Protein AF-A0A427ARS9-F1 (afdb_monomer_lite)

Radius of gyration: 16.18 Å; chains: 1; bounding box: 54×15×41 Å

pLDDT: mean 79.79, std 15.95, range [43.94, 96.44]

InterPro domains:
  IPR000719 Protein kinase domain [PF00069] (10-58)
  IPR000719 Protein kinase domain [PS50011] (1-78)
  IPR008271 Serine/threonine-protein kinase, active site [PS00108] (24-36)
  IPR011009 Protein kinase-like domain superfamily [SSF56112] (7-74)

Structure (mmCIF, N/CA/C/O backbone):
data_AF-A0A427ARS9-F1
#
_entry.id   AF-A0A427ARS9-F1
#
loop_
_atom_site.group_PDB
_atom_site.id
_atom_site.type_symbol
_atom_site.label_atom_id
_atom_site.label_alt_id
_atom_site.label_comp_id
_atom_site.label_asym_id
_atom_site.label_entity_id
_atom_site.label_seq_id
_atom_site.pdbx_PDB_ins_code
_atom_site.Cartn_x
_atom_site.Cartn_y
_atom_site.Cartn_z
_atom_site.occupancy
_atom_site.B_iso_or_equiv
_atom_site.auth_seq_id
_atom_site.auth_comp_id
_atom_site.auth_asym_id
_atom_site.auth_atom_id
_atom_site.pdbx_PDB_model_num
ATOM 1 N N . MET A 1 1 ? 1.266 -11.344 1.616 1.00 46.22 1 MET A N 1
ATOM 2 C CA . MET A 1 1 ? 1.389 -10.336 2.692 1.00 46.22 1 MET A CA 1
ATOM 3 C C . MET A 1 1 ? 2.867 -10.124 2.960 1.00 46.22 1 MET A C 1
ATOM 5 O O . MET A 1 1 ? 3.513 -11.076 3.373 1.00 46.22 1 MET A O 1
ATOM 9 N N . ALA A 1 2 ? 3.402 -8.934 2.686 1.00 43.94 2 ALA A N 1
ATOM 10 C CA . ALA A 1 2 ? 4.766 -8.572 3.074 1.00 43.94 2 ALA A CA 1
ATOM 11 C C . ALA A 1 2 ? 4.733 -7.924 4.472 1.00 43.94 2 ALA A C 1
ATOM 13 O O . ALA A 1 2 ? 3.871 -7.087 4.742 1.00 43.94 2 ALA A O 1
ATOM 14 N N . PHE A 1 3 ? 5.611 -8.366 5.373 1.00 55.31 3 PHE A N 1
ATOM 15 C CA . PHE A 1 3 ? 5.778 -7.842 6.737 1.00 55.31 3 PHE A CA 1
ATOM 16 C C . PHE A 1 3 ? 7.014 -6.933 6.796 1.00 55.31 3 PHE A C 1
ATOM 18 O O . PHE A 1 3 ? 7.959 -7.220 6.071 1.00 55.31 3 PHE A O 1
ATOM 25 N N . LEU A 1 4 ? 7.030 -5.925 7.694 1.00 46.16 4 LEU A N 1
ATOM 26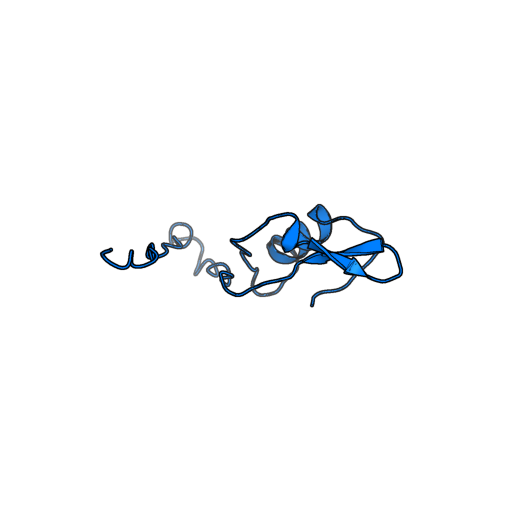 C CA . LEU A 1 4 ? 8.091 -5.662 8.703 1.00 46.16 4 LEU A CA 1
ATOM 27 C C . LEU A 1 4 ? 7.958 -4.255 9.358 1.00 46.16 4 LEU A C 1
ATOM 29 O O . LEU A 1 4 ? 8.214 -3.236 8.724 1.00 46.16 4 LEU A O 1
ATOM 33 N N . GLY A 1 5 ? 7.634 -4.219 10.662 1.00 47.97 5 GLY A N 1
ATOM 34 C CA . GLY A 1 5 ? 7.826 -3.068 11.577 1.00 47.97 5 GLY A CA 1
ATOM 35 C C . GLY A 1 5 ? 6.620 -2.128 11.822 1.00 47.97 5 GLY A C 1
ATOM 36 O O . GLY A 1 5 ? 5.651 -2.184 11.069 1.00 47.97 5 GLY A O 1
ATOM 37 N N . PRO A 1 6 ? 6.651 -1.274 12.880 1.00 49.88 6 PRO A N 1
ATOM 38 C CA . PRO A 1 6 ? 5.578 -0.344 13.285 1.00 49.88 6 PRO A CA 1
ATOM 39 C C . PRO A 1 6 ? 5.450 0.830 12.306 1.00 49.88 6 PRO A C 1
ATOM 41 O O . PRO A 1 6 ? 5.796 1.976 12.604 1.00 49.88 6 PRO A O 1
ATOM 44 N N . HIS A 1 7 ? 5.072 0.528 11.072 1.00 64.88 7 HIS A N 1
ATOM 45 C CA . HIS A 1 7 ? 5.221 1.442 9.956 1.00 64.88 7 HIS A CA 1
ATOM 46 C C . HIS A 1 7 ? 3.917 1.523 9.169 1.00 64.88 7 HIS A C 1
ATOM 48 O O . HIS A 1 7 ? 3.272 0.517 8.883 1.00 64.88 7 HIS A O 1
ATOM 54 N N . GLY A 1 8 ? 3.502 2.756 8.879 1.00 79.56 8 GLY A N 1
ATOM 55 C CA . GLY A 1 8 ? 2.273 3.038 8.148 1.00 79.56 8 GLY A CA 1
ATOM 56 C C . GLY A 1 8 ? 2.348 2.606 6.683 1.00 79.56 8 GLY A C 1
ATOM 57 O O . GLY A 1 8 ? 3.392 2.177 6.186 1.00 79.56 8 GLY A O 1
ATOM 58 N N . ALA A 1 9 ? 1.237 2.787 5.969 1.00 88.00 9 ALA A N 1
ATOM 59 C CA . ALA A 1 9 ? 1.078 2.400 4.566 1.00 88.00 9 ALA A CA 1
ATOM 60 C C . ALA A 1 9 ? 2.246 2.833 3.659 1.00 88.00 9 ALA A C 1
ATOM 62 O O . ALA A 1 9 ? 2.672 2.061 2.806 1.00 88.00 9 ALA A O 1
ATOM 63 N N . ALA A 1 10 ? 2.807 4.027 3.881 1.00 91.25 10 ALA A N 1
ATOM 64 C CA . ALA A 1 10 ? 3.920 4.561 3.097 1.00 91.25 10 ALA A CA 1
ATOM 65 C C . ALA A 1 10 ? 5.151 3.642 3.085 1.00 91.25 10 ALA A C 1
ATOM 67 O O . ALA A 1 10 ? 5.776 3.474 2.042 1.00 91.25 10 ALA A O 1
ATOM 68 N N . ARG A 1 11 ? 5.478 2.999 4.212 1.00 90.25 11 ARG A N 1
ATOM 69 C CA . ARG A 1 11 ? 6.616 2.073 4.276 1.00 90.25 11 ARG A CA 1
ATOM 70 C C . ARG A 1 11 ? 6.321 0.770 3.545 1.00 90.25 11 ARG A C 1
ATOM 72 O O . ARG A 1 11 ? 7.181 0.288 2.821 1.00 90.25 11 ARG A O 1
ATOM 79 N N . GLY A 1 12 ? 5.103 0.244 3.676 1.00 90.25 12 GLY A N 1
ATOM 80 C CA . GLY A 1 12 ? 4.666 -0.911 2.890 1.00 90.25 12 GLY A CA 1
ATOM 81 C C . GLY A 1 12 ? 4.740 -0.640 1.385 1.00 90.25 12 GLY A C 1
ATOM 82 O O . GLY A 1 12 ? 5.205 -1.488 0.635 1.00 90.25 12 GLY A O 1
ATOM 83 N N . ILE A 1 13 ? 4.356 0.564 0.950 1.00 92.94 13 ILE A N 1
ATOM 84 C CA . ILE A 1 13 ? 4.447 0.990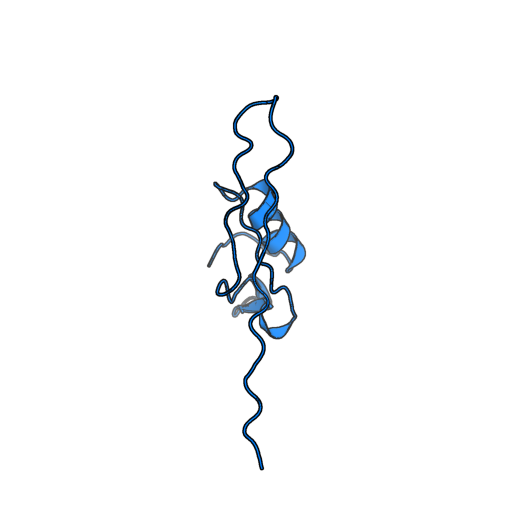 -0.455 1.00 92.94 13 ILE A CA 1
ATOM 85 C C . ILE A 1 13 ? 5.908 1.157 -0.890 1.00 92.94 13 ILE A C 1
ATOM 87 O O . ILE A 1 13 ? 6.278 0.672 -1.955 1.00 92.94 13 ILE A O 1
ATOM 91 N N . SER A 1 14 ? 6.748 1.795 -0.069 1.00 93.50 14 SER A N 1
ATOM 92 C CA . SER A 1 14 ? 8.182 1.938 -0.356 1.00 93.50 14 SER A CA 1
ATOM 93 C C . SER A 1 14 ? 8.838 0.576 -0.547 1.00 93.50 14 SER A C 1
ATOM 95 O O . SER A 1 14 ? 9.513 0.369 -1.547 1.00 93.50 14 SER A O 1
ATOM 97 N N . TYR A 1 15 ? 8.564 -0.372 0.354 1.00 93.25 15 TYR A N 1
ATOM 98 C CA . TYR A 1 15 ? 9.096 -1.729 0.274 1.00 93.25 15 TYR A CA 1
ATOM 99 C C . TYR A 1 15 ? 8.771 -2.384 -1.073 1.00 93.25 15 TYR A C 1
ATOM 101 O O . TYR A 1 15 ? 9.662 -2.916 -1.730 1.00 93.25 15 TYR A O 1
ATOM 109 N N . LEU A 1 16 ? 7.515 -2.291 -1.529 1.00 93.06 16 LEU A N 1
ATOM 110 C CA . LEU A 1 16 ? 7.112 -2.844 -2.825 1.00 93.06 16 LEU A CA 1
ATOM 111 C C . LEU A 1 16 ? 7.909 -2.248 -3.992 1.00 93.06 16 LEU A C 1
ATOM 113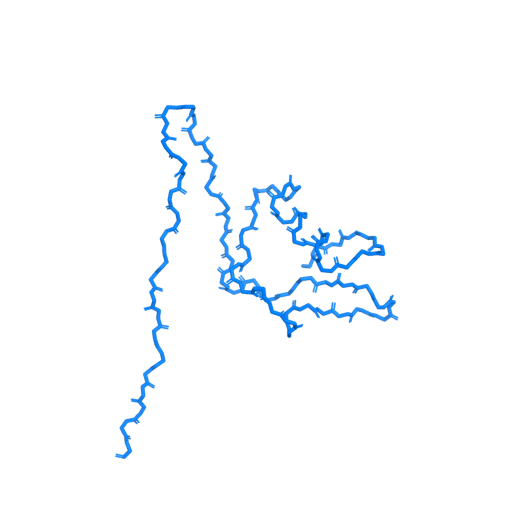 O O . LEU A 1 16 ? 8.184 -2.958 -4.951 1.00 93.06 16 LEU A O 1
ATOM 117 N N . HIS A 1 17 ? 8.280 -0.971 -3.929 1.00 92.56 17 HIS A N 1
ATOM 118 C CA . HIS A 1 17 ? 8.978 -0.295 -5.024 1.00 92.56 17 HIS A CA 1
ATOM 119 C C . HIS A 1 17 ? 10.502 -0.442 -4.984 1.00 92.56 17 HIS A C 1
ATOM 121 O O . HIS A 1 17 ? 11.127 -0.355 -6.036 1.00 92.56 17 HIS A O 1
ATOM 127 N N . THR A 1 18 ? 11.102 -0.595 -3.802 1.00 90.06 18 THR A N 1
ATOM 128 C CA . THR A 1 18 ? 12.562 -0.466 -3.644 1.00 90.06 18 THR A CA 1
ATOM 129 C C . THR A 1 18 ? 13.246 -1.696 -3.070 1.00 90.06 18 THR A C 1
ATOM 131 O O . THR A 1 18 ? 14.447 -1.848 -3.255 1.00 90.06 18 THR A O 1
ATOM 134 N N . GLU A 1 19 ? 12.520 -2.537 -2.333 1.00 91.00 19 GLU A N 1
ATOM 135 C CA . GLU A 1 19 ? 13.097 -3.668 -1.591 1.00 91.00 19 GLU A CA 1
ATOM 136 C C . GLU A 1 19 ? 12.562 -5.025 -2.066 1.00 91.00 19 GLU A C 1
ATOM 138 O O . GLU A 1 19 ? 13.240 -6.037 -1.908 1.00 91.00 19 GLU A O 1
ATOM 143 N N . ALA A 1 20 ? 11.354 -5.070 -2.636 1.00 90.94 20 ALA A N 1
ATOM 144 C CA . ALA A 1 20 ? 10.835 -6.273 -3.271 1.00 90.94 20 ALA A CA 1
ATOM 145 C C . ALA A 1 20 ? 11.644 -6.604 -4.533 1.00 90.94 20 ALA A C 1
ATOM 147 O O . ALA A 1 20 ? 11.957 -5.712 -5.321 1.00 90.94 20 ALA A O 1
ATOM 148 N N . ASP A 1 21 ? 11.934 -7.890 -4.733 1.00 88.25 21 ASP A N 1
ATOM 149 C CA . ASP A 1 21 ? 12.675 -8.381 -5.892 1.00 88.25 21 ASP A CA 1
ATOM 150 C C . ASP A 1 21 ? 11.867 -9.460 -6.644 1.00 88.25 21 ASP A C 1
ATOM 152 O O . ASP A 1 21 ? 11.615 -10.535 -6.085 1.00 88.25 21 ASP A O 1
ATOM 156 N N . PRO A 1 22 ? 11.412 -9.185 -7.883 1.00 90.06 22 PRO A N 1
ATOM 157 C CA . PRO A 1 22 ? 11.489 -7.890 -8.567 1.00 90.06 22 PRO A CA 1
ATOM 158 C C . PRO A 1 22 ? 10.527 -6.854 -7.945 1.00 90.06 22 PRO A C 1
ATOM 160 O O . PRO A 1 22 ? 9.539 -7.244 -7.307 1.00 90.06 22 PRO A O 1
ATOM 163 N N . PRO A 1 23 ? 10.755 -5.540 -8.155 1.00 92.19 23 PRO A N 1
ATOM 164 C CA . PRO A 1 23 ? 9.867 -4.509 -7.628 1.00 92.19 23 PRO A CA 1
ATOM 165 C C . PRO A 1 23 ? 8.422 -4.688 -8.106 1.00 92.19 23 PRO A C 1
ATOM 167 O O . PRO A 1 23 ? 8.165 -5.229 -9.181 1.00 92.19 23 PRO A O 1
ATOM 170 N N . ILE A 1 24 ? 7.455 -4.227 -7.317 1.00 93.88 24 ILE A N 1
ATOM 171 C CA . ILE A 1 24 ? 6.023 -4.452 -7.537 1.00 93.88 24 ILE A CA 1
ATOM 172 C C . ILE A 1 24 ? 5.282 -3.116 -7.578 1.00 93.88 24 ILE A C 1
ATOM 174 O O . ILE A 1 24 ? 5.208 -2.399 -6.585 1.00 93.88 24 ILE A O 1
ATOM 178 N N . PHE A 1 25 ? 4.615 -2.826 -8.691 1.00 93.81 25 PHE A N 1
ATOM 179 C CA . PHE A 1 25 ? 3.645 -1.738 -8.785 1.00 93.81 25 PHE A CA 1
ATOM 180 C C . PHE A 1 25 ? 2.262 -2.228 -8.354 1.00 93.81 25 PHE A C 1
ATOM 182 O O . PHE A 1 25 ? 1.651 -3.036 -9.052 1.00 93.81 25 PHE A O 1
ATOM 189 N N . HIS A 1 26 ? 1.741 -1.713 -7.233 1.00 94.69 26 HIS A N 1
ATOM 190 C CA . HIS A 1 26 ? 0.447 -2.143 -6.679 1.00 94.69 26 HIS A CA 1
ATOM 191 C C . HIS A 1 26 ? -0.764 -1.742 -7.541 1.00 94.69 26 HIS A C 1
ATO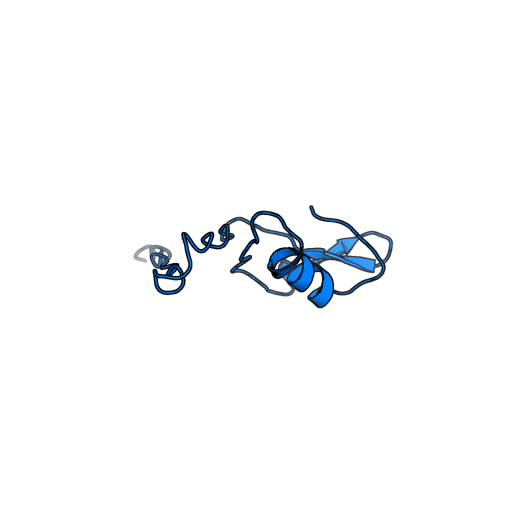M 193 O O . HIS A 1 26 ? -1.722 -2.492 -7.688 1.00 94.69 26 HIS A O 1
ATOM 199 N N . ARG A 1 27 ? -0.728 -0.530 -8.115 1.00 94.44 27 ARG A N 1
ATOM 200 C CA . ARG A 1 27 ? -1.745 0.051 -9.022 1.00 94.44 27 ARG A CA 1
ATOM 201 C C . ARG A 1 27 ? -3.161 0.264 -8.455 1.00 94.44 27 ARG A C 1
ATOM 203 O O . ARG A 1 27 ? -3.946 0.935 -9.112 1.00 94.44 27 ARG A O 1
ATOM 210 N N . ASP A 1 28 ? -3.465 -0.217 -7.251 1.00 95.12 28 ASP A N 1
ATOM 211 C CA . ASP A 1 28 ? -4.744 0.028 -6.554 1.00 95.12 28 ASP A CA 1
ATOM 212 C C . ASP A 1 28 ? -4.547 0.451 -5.085 1.00 95.12 28 ASP A C 1
ATOM 214 O O . ASP A 1 28 ? -4.934 -0.250 -4.146 1.00 95.12 28 ASP A O 1
ATOM 218 N N . ILE A 1 29 ? -3.844 1.568 -4.866 1.00 94.94 29 ILE A N 1
ATOM 219 C CA . ILE A 1 29 ? -3.615 2.110 -3.518 1.00 94.94 29 ILE A CA 1
ATOM 220 C C . ILE A 1 29 ? -4.829 2.935 -3.083 1.00 94.94 29 ILE A C 1
ATOM 222 O O . ILE A 1 29 ? -5.081 4.019 -3.603 1.00 94.94 29 ILE A O 1
ATOM 226 N N . LYS A 1 30 ? -5.557 2.422 -2.089 1.00 94.50 30 LYS A N 1
ATOM 227 C CA . LYS A 1 30 ? -6.726 3.057 -1.465 1.00 94.50 30 LYS A CA 1
ATOM 228 C C . LYS A 1 30 ? -6.877 2.592 -0.019 1.00 94.50 30 LYS A C 1
ATOM 230 O O . LYS A 1 30 ? -6.374 1.532 0.342 1.00 94.50 30 LYS A O 1
ATOM 235 N N . ALA A 1 31 ? -7.597 3.355 0.804 1.00 93.81 31 ALA A N 1
ATOM 236 C CA . ALA A 1 31 ? -7.733 3.068 2.236 1.00 93.81 31 ALA A CA 1
ATOM 237 C C . ALA A 1 31 ? -8.305 1.666 2.526 1.00 93.81 31 ALA A C 1
ATOM 239 O O . ALA A 1 31 ? -7.826 0.998 3.433 1.00 93.81 31 ALA A O 1
ATOM 240 N N . SER A 1 32 ? -9.257 1.179 1.719 1.00 96.44 32 SER A N 1
ATOM 241 C CA . SER A 1 32 ? -9.825 -0.174 1.869 1.00 96.44 32 SER A CA 1
ATOM 242 C C . SER A 1 32 ? -8.816 -1.303 1.619 1.00 96.44 32 SER A C 1
ATOM 244 O O . SER A 1 32 ? -9.055 -2.429 2.041 1.00 96.44 32 SER A O 1
ATOM 246 N N . ASN A 1 33 ? -7.700 -1.004 0.947 1.00 96.38 33 ASN A N 1
ATOM 247 C CA . ASN A 1 33 ? -6.622 -1.946 0.636 1.00 96.38 33 ASN A CA 1
ATOM 248 C C . ASN A 1 33 ? -5.436 -1.808 1.609 1.00 96.38 33 ASN A C 1
ATOM 250 O O . ASN A 1 33 ? -4.434 -2.509 1.474 1.00 96.38 33 ASN A O 1
ATOM 254 N N . ILE A 1 34 ? -5.539 -0.922 2.605 1.00 94.88 34 ILE A N 1
ATOM 255 C CA . ILE A 1 34 ? -4.595 -0.822 3.718 1.00 94.88 34 ILE A CA 1
ATOM 256 C C . ILE A 1 34 ? -5.256 -1.444 4.945 1.00 94.88 34 ILE A C 1
ATOM 258 O O . ILE A 1 34 ? -6.052 -0.816 5.639 1.00 94.88 34 ILE A O 1
ATOM 262 N N . LEU A 1 35 ? -4.924 -2.703 5.209 1.00 94.44 35 LEU A N 1
ATOM 263 C CA . LEU A 1 35 ? -5.452 -3.438 6.351 1.00 94.44 35 LEU A CA 1
ATOM 264 C C . LEU A 1 35 ? -4.645 -3.123 7.607 1.00 94.44 35 LEU A C 1
ATOM 266 O O . LEU A 1 35 ? -3.451 -2.838 7.537 1.00 94.44 35 LEU A O 1
ATOM 270 N N . LEU A 1 36 ? -5.290 -3.234 8.763 1.00 92.56 36 LEU A N 1
ATOM 271 C CA . LEU A 1 36 ? -4.644 -3.140 10.066 1.00 92.56 36 LEU A CA 1
ATOM 272 C C . LEU A 1 36 ? -4.723 -4.503 10.747 1.00 92.56 36 LEU A C 1
ATOM 274 O O . LEU A 1 36 ? -5.772 -5.146 10.733 1.00 92.56 36 LEU A O 1
ATOM 278 N N . ASP A 1 37 ? -3.616 -4.956 11.328 1.00 88.81 37 ASP A N 1
ATOM 279 C CA . ASP A 1 37 ? -3.645 -6.123 12.209 1.00 88.81 37 ASP A CA 1
ATOM 280 C C . ASP A 1 37 ? -3.979 -5.745 13.663 1.00 88.81 37 ASP A C 1
ATOM 282 O O . ASP A 1 37 ? -4.232 -4.584 13.984 1.00 88.81 37 ASP A O 1
ATOM 286 N N . SER A 1 38 ? -3.980 -6.732 14.565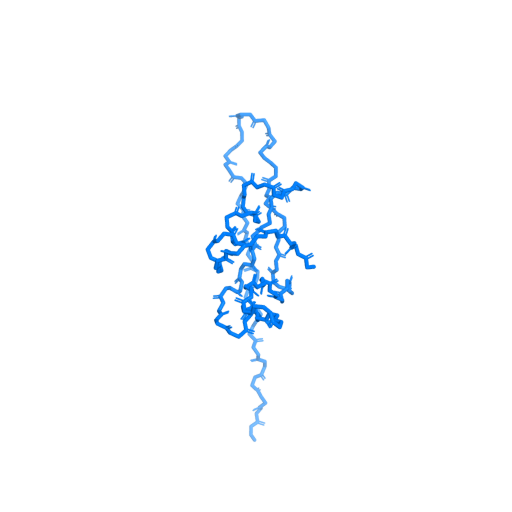 1.00 92.12 38 SER A N 1
ATOM 287 C CA . SER A 1 38 ? -4.322 -6.544 15.983 1.00 92.12 38 SER A CA 1
ATOM 288 C C . SER A 1 38 ? -3.396 -5.586 16.739 1.00 92.12 38 SER A C 1
ATOM 290 O O . SER A 1 38 ? -3.727 -5.169 17.846 1.00 92.12 38 SER A O 1
ATOM 292 N N . LYS A 1 39 ? -2.248 -5.221 16.157 1.00 90.38 39 LYS A N 1
ATOM 293 C CA . LYS A 1 39 ? -1.300 -4.247 16.708 1.00 90.38 39 LYS A CA 1
ATOM 294 C C . LYS A 1 39 ? -1.375 -2.901 15.983 1.00 90.38 39 LYS A C 1
ATOM 296 O O . LYS A 1 39 ? -0.432 -2.120 16.077 1.00 90.38 39 LYS A O 1
ATOM 301 N N . PHE A 1 40 ? -2.448 -2.646 15.228 1.00 87.50 40 PHE A N 1
ATOM 302 C CA . PHE A 1 40 ? -2.606 -1.465 14.373 1.00 87.50 40 PHE A CA 1
ATOM 303 C C . PHE A 1 40 ? -1.453 -1.275 13.375 1.00 87.50 40 PHE A C 1
ATOM 305 O O . PHE A 1 40 ? -1.156 -0.159 12.950 1.00 87.50 40 PHE A O 1
ATOM 312 N N . THR A 1 41 ? -0.794 -2.366 12.975 1.00 87.75 41 THR A N 1
ATOM 313 C CA . THR A 1 41 ? 0.251 -2.309 11.951 1.00 87.75 41 THR A CA 1
ATOM 314 C C . THR A 1 41 ? -0.390 -2.371 10.571 1.00 87.75 41 THR A C 1
ATOM 316 O O . THR A 1 41 ? -1.206 -3.256 10.301 1.00 87.75 41 THR A O 1
ATOM 319 N N . ALA A 1 42 ? -0.011 -1.438 9.696 1.00 90.06 42 ALA A N 1
ATOM 320 C CA . ALA A 1 42 ? -0.539 -1.353 8.342 1.00 90.06 42 ALA A CA 1
ATOM 321 C C . ALA A 1 42 ? 0.022 -2.455 7.434 1.00 90.06 42 ALA A C 1
ATOM 323 O O . ALA A 1 42 ? 1.220 -2.739 7.438 1.00 90.06 42 ALA A O 1
ATOM 324 N N . LYS A 1 43 ? -0.849 -3.049 6.615 1.00 91.12 43 LYS A N 1
ATOM 325 C CA . LYS A 1 43 ? -0.525 -4.078 5.621 1.00 91.12 43 LYS A CA 1
ATOM 326 C C . LYS A 1 43 ? -1.183 -3.734 4.296 1.00 91.12 43 LYS A C 1
ATOM 328 O O . LYS A 1 43 ? -2.394 -3.547 4.235 1.00 91.12 43 LYS A O 1
ATOM 333 N N . VAL A 1 44 ? -0.385 -3.682 3.236 1.00 94.12 44 VAL A N 1
ATOM 334 C CA . VAL A 1 44 ? -0.888 -3.492 1.871 1.00 94.12 44 VAL A CA 1
ATOM 335 C C . VAL A 1 44 ? -1.526 -4.803 1.392 1.00 94.12 44 VAL A C 1
ATOM 337 O O . VAL A 1 44 ? -0.930 -5.876 1.545 1.00 94.12 44 VAL A O 1
ATOM 340 N N . ALA A 1 45 ? -2.742 -4.727 0.857 1.00 94.81 45 ALA A N 1
ATOM 341 C CA . ALA A 1 45 ? -3.547 -5.855 0.397 1.00 94.81 45 ALA A CA 1
ATOM 342 C C . ALA A 1 45 ? -4.163 -5.588 -0.987 1.00 94.81 45 ALA A C 1
ATOM 344 O O . ALA A 1 45 ? -4.142 -4.464 -1.463 1.00 94.81 45 ALA A O 1
ATOM 345 N N . ASP A 1 46 ? -4.758 -6.629 -1.578 1.00 95.12 46 ASP A N 1
ATOM 346 C CA . ASP A 1 46 ? -5.381 -6.625 -2.911 1.00 95.12 46 ASP A CA 1
ATOM 347 C C . ASP A 1 46 ? -4.412 -6.336 -4.071 1.00 95.12 46 ASP A C 1
ATOM 349 O O . ASP A 1 46 ? -4.381 -5.272 -4.681 1.00 95.12 46 ASP A O 1
ATOM 353 N N . PHE A 1 47 ? -3.640 -7.366 -4.419 1.00 94.88 47 PHE A N 1
ATOM 354 C CA . PHE A 1 47 ? -2.679 -7.326 -5.518 1.00 94.88 47 PHE A CA 1
ATOM 355 C C . PHE A 1 47 ? -3.305 -7.700 -6.875 1.00 94.88 47 PHE A C 1
ATOM 357 O O . PHE A 1 47 ? -2.574 -8.024 -7.811 1.00 94.88 47 PHE A O 1
ATOM 364 N N . GLY A 1 48 ? -4.638 -7.679 -7.010 1.00 94.81 48 GLY A N 1
ATOM 365 C CA . GLY A 1 48 ? -5.330 -8.116 -8.231 1.00 94.81 48 GLY A CA 1
ATOM 366 C C . GLY A 1 48 ? -4.985 -7.287 -9.476 1.00 94.81 48 GLY A C 1
ATOM 367 O O . GLY A 1 48 ? -5.044 -7.790 -10.598 1.00 94.81 48 GLY A O 1
ATOM 368 N N . LEU A 1 49 ? -4.577 -6.028 -9.282 1.00 93.06 49 LEU A N 1
ATOM 369 C CA . LEU A 1 49 ? -4.105 -5.134 -10.345 1.00 93.06 49 LEU A CA 1
ATOM 370 C C . LEU A 1 49 ? -2.580 -4.965 -10.366 1.00 93.06 49 LEU A C 1
ATOM 372 O O . LEU A 1 49 ? -2.064 -4.254 -11.236 1.00 93.06 49 LEU A O 1
ATOM 376 N N . SER A 1 50 ? -1.856 -5.624 -9.464 1.00 94.50 50 SER A N 1
ATOM 377 C CA . SER A 1 50 ? -0.415 -5.451 -9.328 1.00 94.50 50 SER A CA 1
ATOM 378 C C . SER A 1 50 ? 0.350 -5.976 -10.539 1.00 94.50 50 SER A C 1
ATOM 380 O O . SER A 1 50 ? -0.079 -6.895 -11.242 1.00 94.50 50 SER A O 1
ATOM 382 N N . ARG A 1 51 ? 1.511 -5.377 -10.798 1.00 92.94 51 ARG A N 1
ATOM 383 C CA . ARG A 1 51 ? 2.447 -5.798 -11.845 1.00 92.94 51 ARG A CA 1
ATOM 384 C C . ARG A 1 51 ? 3.861 -5.780 -11.294 1.00 92.94 51 ARG A C 1
ATOM 386 O O . ARG A 1 51 ? 4.197 -4.892 -10.518 1.00 92.94 51 ARG A O 1
ATOM 393 N N . LEU A 1 52 ? 4.676 -6.738 -11.716 1.00 91.69 52 LEU A N 1
ATOM 394 C CA . LEU A 1 52 ? 6.117 -6.637 -11.525 1.00 91.69 52 LEU A CA 1
ATOM 395 C C . LEU A 1 52 ? 6.617 -5.456 -12.359 1.00 91.69 52 LEU A C 1
ATOM 397 O O . LEU A 1 52 ? 6.152 -5.251 -13.486 1.00 91.69 52 LEU A O 1
ATOM 401 N N . ALA A 1 53 ? 7.507 -4.660 -11.785 1.00 85.88 53 ALA A N 1
ATOM 402 C CA . ALA A 1 53 ? 8.189 -3.614 -12.511 1.00 85.88 53 ALA A CA 1
ATOM 403 C C . ALA A 1 53 ? 9.019 -4.258 -13.633 1.00 85.88 53 ALA A C 1
ATOM 405 O O . ALA A 1 53 ? 9.601 -5.328 -13.423 1.00 85.88 53 ALA A O 1
ATOM 406 N N . PRO A 1 54 ? 9.069 -3.641 -14.825 1.00 75.75 54 PRO A N 1
ATOM 407 C CA . PRO A 1 54 ? 9.979 -4.087 -15.860 1.00 75.75 54 PRO A CA 1
ATOM 408 C C . PRO A 1 54 ? 11.403 -4.015 -15.320 1.00 75.75 54 PRO A C 1
ATOM 410 O O . PRO A 1 54 ? 11.822 -2.986 -14.788 1.00 75.75 54 PRO A O 1
ATOM 413 N N . ILE A 1 55 ? 12.134 -5.116 -15.458 1.00 69.31 55 ILE A N 1
ATOM 414 C CA . ILE A 1 55 ? 13.573 -5.120 -15.226 1.00 69.31 55 ILE A CA 1
ATOM 415 C C . ILE A 1 55 ? 14.165 -4.251 -16.344 1.00 69.31 55 ILE A C 1
ATOM 417 O O . ILE A 1 55 ? 13.832 -4.493 -17.507 1.00 69.31 55 ILE A O 1
ATOM 421 N N . PRO A 1 56 ? 14.972 -3.217 -16.050 1.00 61.94 56 PRO A N 1
ATOM 422 C CA . PRO A 1 56 ? 15.683 -2.505 -17.099 1.00 61.94 56 PRO A CA 1
ATOM 423 C C . PRO A 1 56 ? 16.653 -3.487 -17.765 1.00 61.94 56 PRO A C 1
ATOM 425 O O . PRO A 1 56 ? 17.688 -3.846 -17.206 1.00 61.94 56 PRO A O 1
ATOM 428 N N . GLU A 1 57 ? 16.281 -3.983 -18.943 1.00 59.16 57 GLU A N 1
ATOM 429 C CA . GLU A 1 57 ? 17.155 -4.801 -19.776 1.00 59.16 57 GLU A CA 1
ATOM 430 C C . GLU A 1 57 ? 18.213 -3.892 -20.405 1.00 59.16 57 GLU A C 1
ATOM 432 O O . GLU A 1 57 ? 18.012 -3.350 -21.487 1.00 59.16 57 GLU A O 1
ATOM 437 N N . SER A 1 58 ? 19.351 -3.749 -19.716 1.00 61.06 58 SER A N 1
ATOM 438 C CA . SER A 1 58 ? 20.553 -3.007 -20.135 1.00 61.06 58 SER A CA 1
ATOM 439 C C . SER A 1 58 ? 20.357 -1.505 -20.418 1.00 61.06 58 SER A C 1
ATOM 441 O O . SER A 1 58 ? 19.300 -1.037 -20.825 1.00 61.06 58 SER A O 1
ATOM 443 N N . GLU A 1 59 ? 21.409 -0.725 -20.175 1.00 58.03 59 GLU A N 1
ATOM 444 C CA . GLU A 1 59 ? 21.406 0.751 -20.143 1.00 58.03 59 GLU A CA 1
ATOM 445 C C . GLU A 1 59 ? 21.017 1.455 -21.467 1.00 58.03 59 GLU A C 1
ATOM 447 O O . GLU A 1 59 ? 20.902 2.676 -21.487 1.00 58.03 59 GLU A O 1
ATOM 452 N N . ASP A 1 60 ? 20.757 0.716 -22.552 1.00 57.94 60 ASP A N 1
ATOM 453 C CA . ASP A 1 60 ? 20.473 1.263 -23.890 1.00 57.94 60 ASP A CA 1
ATOM 454 C C . ASP A 1 60 ? 18.989 1.240 -24.307 1.00 57.94 60 ASP A C 1
ATOM 456 O O . ASP A 1 60 ? 18.643 1.738 -25.381 1.00 57.94 60 ASP A O 1
ATOM 460 N N . THR A 1 61 ? 18.079 0.714 -23.478 1.00 53.22 61 THR A N 1
ATOM 461 C CA . THR A 1 61 ? 16.642 0.695 -23.810 1.00 53.22 61 THR A CA 1
ATOM 462 C C . THR A 1 61 ? 15.847 1.550 -22.826 1.00 53.22 61 THR A C 1
ATOM 464 O O . THR A 1 61 ? 15.920 1.360 -21.616 1.00 53.22 61 THR A O 1
ATOM 467 N N . ALA A 1 62 ? 15.082 2.514 -23.354 1.00 58.09 62 ALA A N 1
ATOM 468 C CA . ALA A 1 62 ? 14.209 3.408 -22.588 1.00 58.09 62 ALA A CA 1
ATOM 469 C C . ALA A 1 62 ? 13.387 2.650 -21.518 1.00 58.09 62 ALA A C 1
ATOM 471 O O . ALA A 1 62 ? 12.987 1.509 -21.769 1.00 58.09 62 ALA A O 1
ATOM 472 N N . PRO A 1 63 ? 13.101 3.264 -20.348 1.00 59.69 63 PRO A N 1
ATOM 473 C CA . PRO A 1 63 ? 12.433 2.593 -19.234 1.00 59.69 63 PRO A CA 1
ATOM 474 C C . PRO A 1 63 ? 11.179 1.855 -19.708 1.00 59.69 63 PRO A C 1
ATOM 476 O O . PRO A 1 63 ? 10.321 2.444 -20.369 1.00 59.69 63 PRO A O 1
ATOM 479 N N . GLY A 1 64 ? 11.098 0.561 -19.379 1.00 62.06 64 GLY A N 1
ATOM 480 C CA . GLY A 1 64 ? 10.036 -0.331 -19.835 1.00 62.06 64 GLY A CA 1
ATOM 481 C C . GLY A 1 64 ? 8.656 0.272 -19.578 1.00 62.06 64 GLY A C 1
ATOM 482 O O . GLY A 1 64 ? 8.225 0.442 -18.438 1.00 62.06 64 GLY A O 1
ATOM 483 N N . HIS A 1 65 ? 7.955 0.633 -20.649 1.00 64.25 65 HIS A N 1
ATOM 484 C CA . HIS A 1 65 ? 6.626 1.215 -20.553 1.00 64.25 65 HIS A CA 1
ATOM 485 C C . HIS A 1 65 ? 5.607 0.136 -20.161 1.00 64.25 65 HIS A C 1
ATOM 487 O O . HIS A 1 65 ? 5.417 -0.843 -20.882 1.00 64.25 65 HIS A O 1
ATOM 493 N N . VAL A 1 66 ? 4.909 0.324 -19.037 1.00 64.88 66 VAL A N 1
ATOM 494 C CA . VAL A 1 66 ? 3.813 -0.563 -18.615 1.00 64.88 66 VAL A CA 1
ATOM 495 C C . VAL A 1 66 ? 2.476 0.058 -19.017 1.00 64.88 66 VAL A C 1
ATOM 497 O O . VAL A 1 66 ? 1.979 0.970 -18.361 1.00 64.88 66 VAL A O 1
ATOM 500 N N . SER A 1 67 ? 1.878 -0.464 -20.088 1.00 68.75 67 SER A N 1
ATOM 501 C CA . SER A 1 67 ? 0.535 -0.098 -20.557 1.00 68.75 67 SER A CA 1
ATOM 502 C C . SER A 1 67 ? -0.510 -1.091 -20.057 1.00 68.75 67 SER A C 1
ATOM 504 O O . SER A 1 67 ? -0.269 -2.299 -20.027 1.00 68.75 67 SER A O 1
ATOM 506 N N . THR A 1 68 ? -1.696 -0.612 -19.669 1.00 67.31 68 THR A N 1
ATOM 507 C CA . THR A 1 68 ? -2.773 -1.482 -19.173 1.00 67.31 68 THR A CA 1
ATOM 508 C C . THR A 1 68 ? -4.073 -1.223 -19.911 1.00 67.31 68 THR A C 1
ATOM 510 O O . THR A 1 68 ? -4.508 -0.081 -20.001 1.00 67.31 68 THR A O 1
ATOM 513 N N . VAL A 1 69 ? -4.709 -2.288 -20.402 1.00 75.94 69 VAL A N 1
ATOM 514 C CA . VAL A 1 69 ? -6.012 -2.208 -21.073 1.00 75.94 69 VAL A CA 1
ATOM 515 C C . VAL A 1 69 ? -7.081 -1.778 -20.069 1.00 75.94 69 VAL A C 1
ATOM 517 O O . VAL A 1 69 ? -7.220 -2.391 -19.007 1.00 75.94 69 VAL A O 1
ATOM 520 N N . VAL A 1 70 ? -7.854 -0.747 -20.412 1.00 70.25 70 VAL A N 1
ATOM 521 C CA . VAL A 1 70 ? -9.023 -0.327 -19.633 1.00 70.25 70 VAL A CA 1
ATOM 522 C C . VAL A 1 70 ? -10.120 -1.378 -19.815 1.00 70.25 70 VAL A C 1
ATOM 524 O O . VAL A 1 70 ? -10.671 -1.522 -20.903 1.00 70.25 70 VAL A O 1
ATOM 527 N N . LYS A 1 71 ? -10.441 -2.133 -18.759 1.00 68.81 71 LYS A N 1
ATOM 528 C CA . LYS A 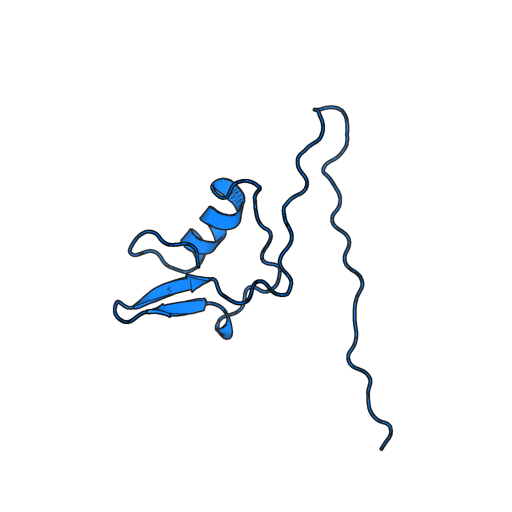1 71 ? -11.651 -2.966 -18.717 1.00 68.81 71 LYS A CA 1
ATOM 529 C C . LYS A 1 71 ? -12.756 -2.169 -18.028 1.00 68.81 71 LYS A C 1
ATOM 531 O O . LYS A 1 71 ? -12.701 -1.972 -16.820 1.00 68.81 71 LYS A O 1
ATOM 536 N N . GLY A 1 72 ? -13.721 -1.681 -18.805 1.00 75.06 72 GLY A N 1
ATOM 537 C CA . GLY A 1 72 ? -14.951 -1.096 -18.270 1.00 75.06 72 GLY A CA 1
ATOM 538 C C . GLY A 1 72 ? -15.920 -2.177 -17.782 1.00 75.06 72 GLY A C 1
ATOM 539 O O . GLY A 1 72 ? -15.869 -3.318 -18.244 1.00 75.06 72 GLY A O 1
ATOM 540 N N . THR A 1 73 ? -16.809 -1.819 -16.858 1.00 73.06 73 THR A N 1
ATOM 541 C CA . THR A 1 73 ? -17.914 -2.689 -16.434 1.00 73.06 73 THR A CA 1
ATOM 542 C C . THR A 1 73 ? -19.033 -2.625 -17.479 1.00 73.06 73 THR A C 1
ATOM 544 O O . THR A 1 73 ? -19.438 -1.516 -17.837 1.00 73.06 73 THR A O 1
ATOM 547 N N . PRO A 1 74 ? -19.554 -3.760 -17.986 1.00 67.00 74 PRO A N 1
ATOM 548 C CA . PRO A 1 74 ? -20.698 -3.736 -18.889 1.00 67.00 74 PRO A CA 1
ATOM 549 C C . PRO A 1 74 ? -21.929 -3.196 -18.150 1.00 67.00 74 PRO A C 1
ATOM 551 O O . PRO A 1 74 ? -22.318 -3.718 -17.106 1.00 67.00 74 PRO A O 1
ATOM 554 N N . VAL A 1 75 ? -22.533 -2.135 -18.687 1.00 70.31 75 VAL A N 1
ATOM 555 C CA . VAL A 1 75 ? -23.848 -1.658 -18.248 1.00 70.31 75 VAL A CA 1
ATOM 556 C C . VAL A 1 75 ? -24.906 -2.628 -18.768 1.00 70.31 75 VAL A C 1
ATOM 558 O O . VAL A 1 75 ? -24.998 -2.853 -19.973 1.00 70.31 75 VAL A O 1
ATOM 561 N N . SER A 1 76 ? -25.685 -3.233 -17.868 1.00 61.50 76 SER A N 1
ATOM 562 C CA . SER A 1 76 ? -26.881 -3.970 -18.283 1.00 61.50 76 SER A CA 1
ATOM 563 C C . SER A 1 76 ? -27.869 -2.962 -18.869 1.00 61.50 76 SER A C 1
ATOM 565 O O . SER A 1 76 ? -28.146 -1.966 -18.194 1.00 61.50 76 SER A O 1
ATOM 567 N N . PRO A 1 77 ? -28.402 -3.175 -20.085 1.00 68.00 77 PRO A N 1
ATOM 568 C CA . PRO A 1 77 ? -29.543 -2.394 -20.534 1.00 68.00 77 PRO A CA 1
ATOM 569 C C . PRO A 1 77 ? -30.709 -2.648 -19.567 1.00 68.00 77 PRO A C 1
ATOM 571 O O . PRO A 1 77 ? -30.884 -3.775 -19.091 1.00 68.00 77 PRO A O 1
ATOM 574 N N . ALA A 1 78 ? -31.403 -1.566 -19.215 1.00 61.69 78 ALA A N 1
ATOM 575 C CA . ALA A 1 78 ? -32.614 -1.577 -18.398 1.00 61.69 78 ALA A CA 1
ATOM 576 C C . ALA A 1 78 ? -33.798 -2.188 -19.157 1.00 61.69 78 ALA A C 1
ATOM 578 O O . ALA A 1 78 ? -33.809 -2.077 -20.406 1.00 61.69 78 ALA A O 1
#

Foldseek 3Di:
DDDDDQDFPVVQQVCQQPVDVQRKDQVDDDPVQFDQDPVRRTDGHDSVVMDRADDPPDPPDDGDDDDDDDDDDDDDDD

Secondary structure (DSSP, 8-state):
----SS--HHHHHHHHHHTSSS-EE-----GGGEEE-TT--EEE---TT-EEPPP--STTS----------PPPPPP-

Sequence (78 aa):
MAFLGPHGAARGISYLHTEADPPIFHRDIKASNILLDSKFTAKVADFGLSRLAPIPESEDTAPGHVSTVVKGTPVSPA

Organism: Ensete ventricosum (NCBI:txid4639)